Protein AF-A0A380DP41-F1 (afdb_monomer)

Nearest PDB structures (foldseek):
  6c7n-assembly1_D  TM=9.213E-01  e=5.648E-06  Sorghum bicolor
  1gq2-assembly2_H  TM=9.375E-01  e=3.530E-05  Columba livia
  1gz3-assembly1_C  TM=8.270E-01  e=1.507E-05  Homo sapiens
  7bsj-assembly1_A  TM=8.350E-01  e=3.530E-05  Homo sapiens
  2aw5-assembly2_C  TM=8.255E-01  e=3.768E-05  Homo sapiens

Solvent-accessible surface area (backbone atoms only — not comparable to full-atom values): 5361 Å² total; per-residue (Å²): 133,52,78,41,62,48,79,88,38,64,92,45,48,66,60,50,52,53,60,71,44,63,87,46,73,66,79,44,76,43,75,45,48,24,57,71,40,96,86,79,39,51,46,21,82,77,36,48,64,54,49,50,53,54,49,51,49,44,31,72,75,69,66,42,60,72,80,21,51,43,62,38,35,43,44,77,68,63,89,37,69,65,63,77,65,41,96,85,117

Organism: Staphylococcus aureus (NCBI:txid1280)

Structure (mmCIF, N/CA/C/O backbone):
data_AF-A0A380DP41-F1
#
_entry.id   AF-A0A380DP41-F1
#
loop_
_atom_site.group_PDB
_atom_site.id
_atom_site.type_symbol
_atom_site.label_atom_id
_atom_site.label_alt_id
_atom_site.label_comp_id
_atom_site.label_asym_id
_atom_site.label_entity_id
_atom_site.label_seq_id
_atom_site.pdbx_PDB_ins_code
_atom_site.Cartn_x
_atom_site.Cartn_y
_atom_site.Cartn_z
_atom_site.occupancy
_atom_site.B_iso_or_equiv
_atom_site.auth_seq_id
_atom_site.auth_comp_id
_atom_site.auth_asym_id
_atom_site.auth_atom_id
_atom_site.pdbx_PDB_model_num
ATOM 1 N N . MET A 1 1 ? -8.619 4.722 -2.446 1.00 56.09 1 MET A N 1
ATOM 2 C CA . MET A 1 1 ? -7.258 4.171 -2.604 1.00 56.09 1 MET A CA 1
ATOM 3 C C . MET A 1 1 ? -6.339 5.338 -2.897 1.00 56.09 1 MET A C 1
ATOM 5 O O . MET A 1 1 ? -6.792 6.228 -3.606 1.00 56.09 1 MET A O 1
ATOM 9 N N . GLN A 1 2 ? -5.147 5.393 -2.303 1.00 63.12 2 GLN A N 1
ATOM 10 C CA . GLN A 1 2 ? -4.221 6.506 -2.526 1.00 63.12 2 GLN A CA 1
ATOM 11 C C . GLN A 1 2 ? -3.044 6.038 -3.384 1.00 63.12 2 GLN A C 1
ATOM 13 O O . GLN A 1 2 ? -2.387 5.051 -3.046 1.00 63.12 2 GLN A O 1
ATOM 18 N N . TYR A 1 3 ? -2.795 6.771 -4.466 1.00 60.12 3 TYR A N 1
ATOM 19 C CA . TYR A 1 3 ? -1.592 6.654 -5.281 1.00 60.12 3 TYR A CA 1
ATOM 20 C C . TYR A 1 3 ? -0.548 7.627 -4.742 1.00 60.12 3 TYR A C 1
ATOM 22 O O . TYR A 1 3 ? -0.867 8.795 -4.500 1.00 60.12 3 TYR A O 1
ATOM 30 N N . PHE A 1 4 ? 0.666 7.132 -4.524 1.00 65.44 4 PHE A N 1
ATOM 31 C CA . PHE A 1 4 ? 1.810 7.933 -4.113 1.00 65.44 4 PHE A CA 1
ATOM 32 C C . PHE A 1 4 ? 2.774 8.013 -5.291 1.00 65.44 4 PHE A C 1
ATOM 34 O O . PHE A 1 4 ? 3.375 7.013 -5.685 1.00 65.44 4 PHE A O 1
ATOM 41 N N . TYR A 1 5 ? 2.908 9.215 -5.844 1.00 62.91 5 TYR A N 1
ATOM 42 C CA . TYR A 1 5 ? 3.860 9.518 -6.908 1.00 62.91 5 TYR A CA 1
ATOM 43 C C . TYR A 1 5 ? 5.216 9.807 -6.271 1.00 62.91 5 TYR A C 1
ATOM 45 O O . TYR A 1 5 ? 5.492 10.925 -5.829 1.00 62.91 5 TYR A O 1
ATOM 53 N N . LEU A 1 6 ? 6.045 8.773 -6.152 1.00 62.34 6 LEU A N 1
ATOM 54 C CA . LEU A 1 6 ? 7.277 8.843 -5.368 1.00 62.34 6 LEU A CA 1
ATOM 55 C C . LEU A 1 6 ? 8.430 9.521 -6.097 1.00 62.34 6 LEU A C 1
ATOM 57 O O . LEU A 1 6 ? 9.332 10.020 -5.427 1.00 62.34 6 LEU A O 1
ATOM 61 N N . PHE A 1 7 ? 8.420 9.538 -7.432 1.00 59.56 7 PHE A N 1
ATOM 62 C CA . PHE A 1 7 ? 9.566 10.013 -8.209 1.00 59.56 7 PHE A CA 1
ATOM 63 C C . PHE A 1 7 ? 9.943 11.472 -7.880 1.00 59.56 7 PHE A C 1
ATOM 65 O O . PHE A 1 7 ? 11.123 11.765 -7.724 1.00 59.56 7 PHE A O 1
ATOM 72 N N . ASP A 1 8 ? 8.953 12.341 -7.637 1.00 63.19 8 ASP A N 1
ATOM 73 C CA . ASP A 1 8 ? 9.174 13.782 -7.417 1.00 63.19 8 ASP A CA 1
ATOM 74 C C . ASP A 1 8 ? 8.783 14.300 -6.017 1.00 63.19 8 ASP A C 1
ATOM 76 O O . ASP A 1 8 ? 8.926 15.492 -5.738 1.00 63.19 8 ASP A O 1
AT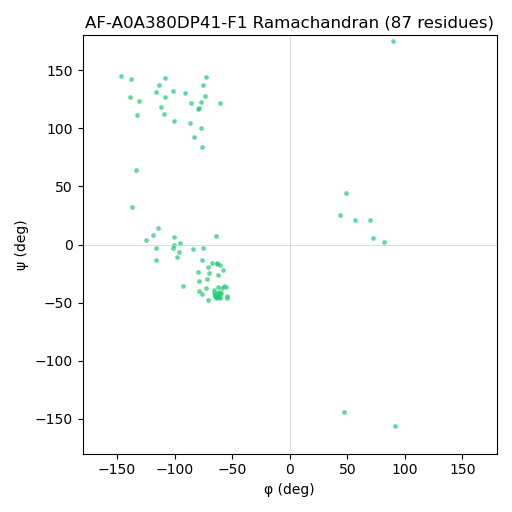OM 80 N N . ARG A 1 9 ? 8.233 13.459 -5.123 1.00 73.69 9 ARG A N 1
ATOM 81 C CA . ARG A 1 9 ? 7.579 13.935 -3.878 1.00 73.69 9 ARG A CA 1
ATOM 82 C C . ARG A 1 9 ? 7.905 13.135 -2.619 1.00 73.69 9 ARG A C 1
ATOM 84 O O . ARG A 1 9 ? 7.082 13.054 -1.709 1.00 73.69 9 ARG A O 1
ATOM 91 N N . GLN A 1 10 ? 9.111 12.580 -2.528 1.00 76.75 10 GLN A N 1
ATOM 92 C CA . GLN A 1 10 ? 9.510 11.753 -1.379 1.00 76.75 10 GLN A CA 1
ATOM 93 C C . GLN A 1 10 ? 9.354 12.470 -0.027 1.00 76.75 10 GLN A C 1
ATOM 95 O O . GLN A 1 10 ? 8.886 11.875 0.942 1.00 76.75 10 GLN A O 1
ATOM 100 N N . ASP A 1 11 ? 9.624 13.775 0.014 1.00 84.69 11 ASP A N 1
ATOM 101 C CA . ASP A 1 11 ? 9.490 14.592 1.227 1.00 84.69 11 ASP A CA 1
ATOM 102 C C . ASP A 1 11 ? 8.031 14.762 1.700 1.00 84.69 11 ASP A C 1
ATOM 104 O O . ASP A 1 11 ? 7.782 15.170 2.834 1.00 84.69 11 ASP A O 1
ATOM 108 N N . GLN A 1 12 ? 7.043 14.460 0.848 1.00 84.00 12 GLN A N 1
ATOM 109 C CA . GLN A 1 12 ? 5.614 14.648 1.134 1.00 84.00 12 GLN A CA 1
ATOM 110 C C . GLN A 1 12 ? 4.917 13.363 1.602 1.00 84.00 12 GLN A C 1
ATOM 112 O O . GLN A 1 12 ? 3.796 13.439 2.111 1.00 84.00 12 GLN A O 1
ATOM 117 N N . ILE A 1 13 ? 5.575 12.199 1.498 1.00 82.69 13 ILE A N 1
ATOM 118 C CA . ILE A 1 13 ? 4.981 10.883 1.798 1.00 82.69 13 ILE A CA 1
ATOM 119 C C . ILE A 1 13 ? 4.393 10.848 3.208 1.00 82.69 13 ILE A C 1
ATOM 121 O O . ILE A 1 13 ? 3.276 10.372 3.404 1.00 82.69 13 ILE A O 1
ATOM 125 N N . GLU A 1 14 ? 5.130 11.351 4.203 1.00 86.44 14 GLU A N 1
ATOM 126 C CA . GLU A 1 14 ? 4.666 11.327 5.590 1.00 86.44 14 GLU A CA 1
ATOM 127 C C . GLU A 1 14 ? 3.363 12.119 5.748 1.00 86.44 14 GLU A C 1
ATOM 129 O O . GLU A 1 14 ? 2.405 11.639 6.360 1.00 86.44 14 GLU A O 1
ATOM 134 N N . GLN A 1 15 ? 3.303 13.318 5.167 1.00 88.38 15 GLN A N 1
ATOM 135 C CA . GLN A 1 15 ? 2.123 14.170 5.250 1.00 88.38 15 GLN A CA 1
ATOM 136 C C . GLN A 1 15 ? 0.933 13.542 4.520 1.00 88.38 15 GLN A C 1
ATOM 138 O O . GLN A 1 15 ? -0.184 13.553 5.039 1.00 88.38 15 GLN A O 1
ATOM 143 N N . GLU A 1 16 ? 1.157 12.954 3.348 1.00 86.50 16 GLU A N 1
ATOM 144 C CA . GLU A 1 16 ? 0.117 12.266 2.586 1.00 86.50 16 GLU A CA 1
ATOM 145 C C . GLU A 1 16 ? -0.408 11.028 3.327 1.00 86.50 16 GLU A C 1
ATOM 147 O O . GLU A 1 16 ? -1.623 10.867 3.459 1.00 86.50 16 GLU A O 1
ATOM 152 N N . LEU A 1 17 ? 0.470 10.203 3.906 1.00 86.88 17 LEU A N 1
ATOM 153 C CA . LEU A 1 17 ? 0.066 9.060 4.730 1.00 86.88 17 LEU A CA 1
ATOM 154 C C . LEU A 1 17 ? -0.766 9.505 5.936 1.00 86.88 17 LEU A C 1
ATOM 156 O O . LEU A 1 17 ? -1.787 8.883 6.233 1.00 86.88 17 LEU A O 1
ATOM 160 N N . ARG A 1 18 ? -0.382 10.600 6.606 1.00 89.25 18 ARG A N 1
ATOM 161 C CA . ARG A 1 18 ? -1.156 11.177 7.720 1.00 89.25 18 ARG A CA 1
ATOM 162 C C . ARG A 1 18 ? -2.531 11.668 7.266 1.00 89.25 18 ARG A C 1
ATOM 164 O O . ARG A 1 18 ? -3.529 11.365 7.922 1.00 89.25 18 ARG A O 1
ATOM 171 N N . ASN A 1 19 ? -2.593 12.372 6.136 1.00 88.81 19 ASN A N 1
ATOM 172 C CA . ASN A 1 19 ? -3.843 12.875 5.562 1.00 88.81 19 ASN A CA 1
ATOM 173 C C . ASN A 1 19 ? -4.795 11.727 5.209 1.00 88.81 19 ASN A C 1
ATOM 175 O O . ASN A 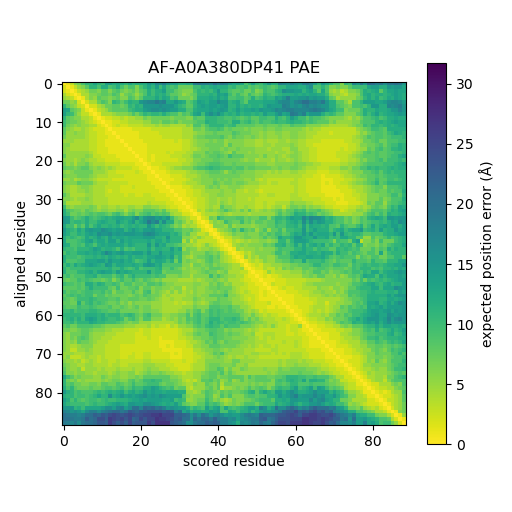1 19 ? -5.975 11.767 5.547 1.00 88.81 19 ASN A O 1
ATOM 179 N N . VAL A 1 20 ? -4.274 10.675 4.578 1.00 86.88 20 VAL A N 1
ATOM 180 C CA . VAL A 1 20 ? -5.064 9.515 4.150 1.00 86.88 20 VAL A CA 1
ATOM 181 C C . VAL A 1 20 ? -5.478 8.652 5.333 1.00 86.88 20 VAL A C 1
ATOM 183 O O . VAL A 1 20 ? -6.599 8.134 5.356 1.00 86.88 20 VAL A O 1
ATOM 186 N N . ALA A 1 21 ? -4.610 8.493 6.335 1.00 89.12 21 ALA A N 1
ATOM 187 C CA . ALA A 1 21 ? -4.977 7.831 7.578 1.00 89.12 21 ALA A CA 1
ATOM 188 C C . ALA A 1 21 ? -6.178 8.537 8.220 1.00 89.12 21 ALA A C 1
ATOM 190 O O . ALA A 1 21 ? -7.062 7.850 8.721 1.00 89.12 21 ALA A O 1
ATOM 191 N N . ASN A 1 22 ? -6.274 9.870 8.120 1.00 90.81 22 ASN A N 1
ATOM 192 C CA . ASN A 1 22 ? -7.415 10.665 8.588 1.00 90.81 22 ASN A CA 1
ATOM 193 C C . ASN A 1 22 ? -7.821 10.309 10.034 1.00 90.81 22 ASN A C 1
ATOM 195 O O . ASN A 1 22 ? -8.985 10.053 10.335 1.00 90.81 22 ASN A O 1
ATOM 199 N N . GLY A 1 23 ? -6.821 10.178 10.912 1.00 91.06 23 GLY A N 1
ATOM 200 C CA . GLY A 1 23 ? -7.013 9.807 12.318 1.00 91.06 23 GLY A CA 1
ATOM 201 C C . GLY A 1 23 ? -7.407 8.345 12.578 1.00 91.06 23 GLY A C 1
ATOM 202 O O . GLY A 1 23 ? -7.680 7.997 13.724 1.00 91.06 23 GLY A O 1
ATOM 203 N N . ARG A 1 24 ? -7.440 7.478 11.557 1.00 91.38 24 ARG A N 1
ATOM 204 C CA . ARG A 1 24 ? -7.699 6.038 11.720 1.00 91.38 24 ARG A CA 1
ATOM 205 C C . ARG A 1 24 ? -6.497 5.325 12.344 1.00 91.38 24 ARG A C 1
ATOM 207 O O . ARG A 1 24 ? -5.352 5.617 12.008 1.00 91.38 24 ARG A O 1
ATOM 214 N N . ASP A 1 25 ? -6.773 4.332 13.189 1.00 93.62 25 ASP A N 1
ATOM 215 C CA . ASP A 1 25 ? -5.769 3.388 13.704 1.00 93.62 25 ASP A CA 1
ATOM 216 C C . ASP A 1 25 ? -5.418 2.358 12.618 1.00 93.62 25 ASP A C 1
ATOM 218 O O . ASP A 1 25 ? -6.014 1.281 12.549 1.00 93.62 25 ASP A O 1
ATOM 222 N N . ILE A 1 26 ? -4.501 2.719 11.717 1.00 91.12 26 ILE A N 1
ATOM 223 C CA . ILE A 1 26 ? -4.019 1.828 10.656 1.00 91.12 26 ILE A CA 1
ATOM 224 C C . ILE A 1 26 ? -3.025 0.821 11.246 1.00 91.12 26 ILE A C 1
ATOM 226 O O . ILE A 1 26 ? -2.000 1.201 11.806 1.00 91.12 26 ILE A O 1
ATOM 230 N N . ARG A 1 27 ? -3.309 -0.473 11.079 1.00 89.88 27 ARG A N 1
ATOM 231 C CA . ARG A 1 27 ? -2.502 -1.597 11.592 1.00 89.88 27 ARG A CA 1
ATOM 232 C C . ARG A 1 27 ? -1.897 -2.480 10.508 1.00 89.88 27 ARG A C 1
ATOM 234 O O . ARG A 1 27 ? -1.022 -3.288 10.804 1.00 89.88 27 ARG A O 1
ATOM 241 N N . LEU A 1 28 ? -2.360 -2.341 9.269 1.00 87.62 28 LEU A N 1
ATOM 242 C CA . LEU A 1 28 ? -1.836 -3.070 8.122 1.00 87.62 28 LEU A CA 1
ATOM 243 C C . LEU A 1 28 ? -1.749 -2.138 6.919 1.00 87.62 28 LEU A C 1
ATOM 245 O O . LEU A 1 28 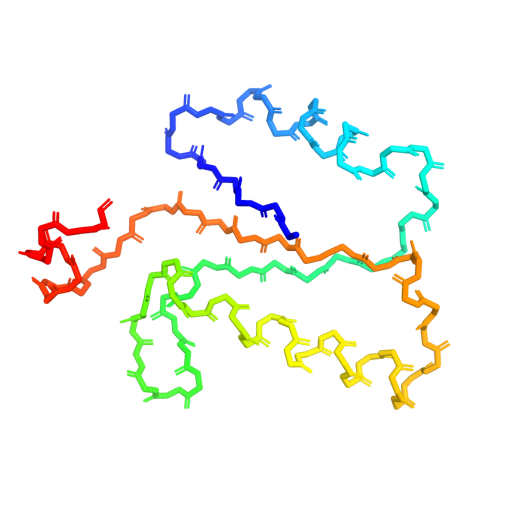? -2.743 -1.531 6.521 1.00 87.62 28 LEU A O 1
ATOM 249 N N . ILE A 1 29 ? -0.572 -2.079 6.307 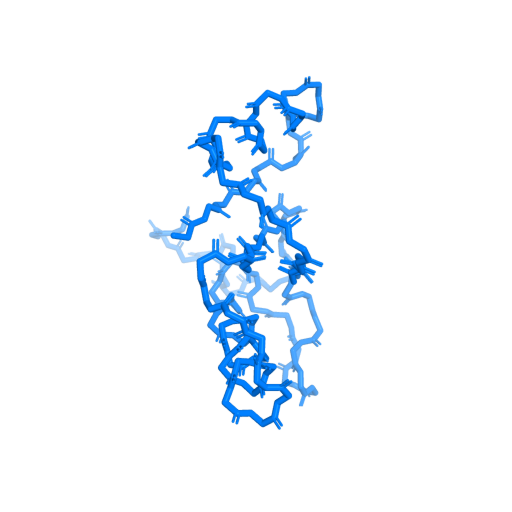1.00 87.31 29 ILE A N 1
ATOM 250 C CA . ILE A 1 29 ? -0.367 -1.402 5.030 1.00 87.31 29 ILE A CA 1
ATOM 251 C C . ILE A 1 29 ? 0.046 -2.457 4.011 1.00 87.31 29 ILE A C 1
ATOM 253 O O . ILE A 1 29 ? 0.930 -3.269 4.282 1.00 87.31 29 ILE A O 1
ATOM 257 N N . VAL A 1 30 ? -0.599 -2.449 2.847 1.00 83.88 30 VAL A N 1
ATOM 258 C CA . VAL A 1 30 ? -0.188 -3.264 1.698 1.00 83.88 30 VAL A CA 1
ATOM 259 C C . VAL A 1 30 ? 0.318 -2.318 0.626 1.00 83.88 30 VAL A C 1
ATOM 261 O O . VAL A 1 30 ? -0.434 -1.469 0.153 1.00 83.88 30 VAL A O 1
ATOM 264 N N . VAL A 1 31 ? 1.593 -2.471 0.276 1.00 85.25 31 VAL A N 1
ATOM 265 C CA . VAL A 1 31 ? 2.312 -1.605 -0.660 1.00 85.25 31 VAL A CA 1
ATOM 266 C C . VAL A 1 31 ? 2.669 -2.398 -1.919 1.00 85.25 31 VAL A C 1
ATOM 268 O O . VAL A 1 31 ? 3.089 -3.552 -1.807 1.00 85.25 31 VAL A O 1
ATOM 271 N N . THR A 1 32 ? 2.507 -1.804 -3.103 1.00 82.31 32 THR A N 1
ATOM 272 C CA . THR A 1 32 ? 2.991 -2.373 -4.372 1.00 82.31 32 THR A CA 1
ATOM 273 C C . THR A 1 32 ? 3.417 -1.278 -5.347 1.00 82.31 32 THR A C 1
ATOM 275 O O . THR A 1 32 ? 2.801 -0.218 -5.376 1.00 82.31 32 THR A O 1
ATOM 278 N N . ASP A 1 33 ? 4.449 -1.554 -6.136 1.00 78.88 33 ASP A N 1
ATOM 279 C CA . ASP A 1 33 ? 4.886 -0.8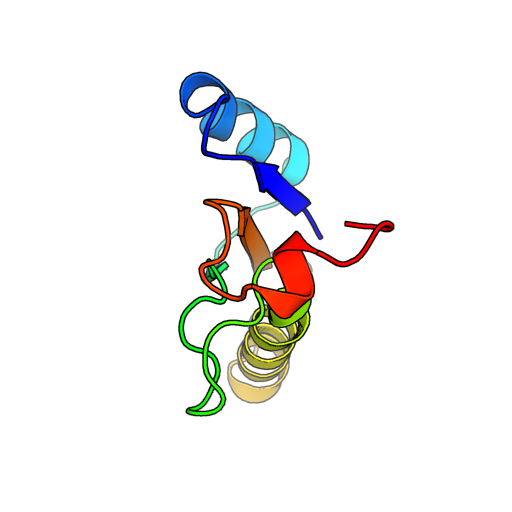02 -7.323 1.00 78.88 33 ASP A CA 1
ATOM 280 C C . ASP A 1 33 ? 4.442 -1.462 -8.641 1.00 78.88 33 ASP A C 1
ATOM 282 O O . ASP A 1 33 ? 4.663 -0.920 -9.716 1.00 78.88 33 ASP A O 1
ATOM 286 N N . ALA A 1 34 ? 3.796 -2.632 -8.550 1.00 76.94 34 ALA A N 1
ATOM 287 C CA . ALA A 1 34 ? 3.215 -3.377 -9.661 1.00 76.94 34 ALA A CA 1
ATOM 288 C C . ALA A 1 34 ? 4.177 -3.756 -10.815 1.00 76.94 34 ALA A C 1
ATOM 290 O O . ALA A 1 34 ? 3.727 -4.145 -11.895 1.00 76.94 34 ALA A O 1
ATOM 291 N N . GLU A 1 35 ? 5.487 -3.784 -10.551 1.00 73.25 35 GLU A N 1
ATOM 292 C CA . GLU A 1 35 ? 6.513 -4.201 -11.522 1.00 73.25 35 GLU A CA 1
ATOM 293 C C . GLU A 1 35 ? 6.490 -5.723 -11.794 1.00 73.25 35 GLU A C 1
ATOM 295 O O . GLU A 1 35 ? 6.833 -6.201 -12.874 1.00 73.25 35 GLU A O 1
ATOM 300 N N . GLY A 1 36 ? 6.074 -6.518 -10.804 1.00 68.62 36 GLY A N 1
ATOM 301 C CA . GLY A 1 36 ? 6.180 -7.980 -10.827 1.00 68.62 36 GLY A CA 1
ATOM 302 C C . GLY A 1 36 ? 4.8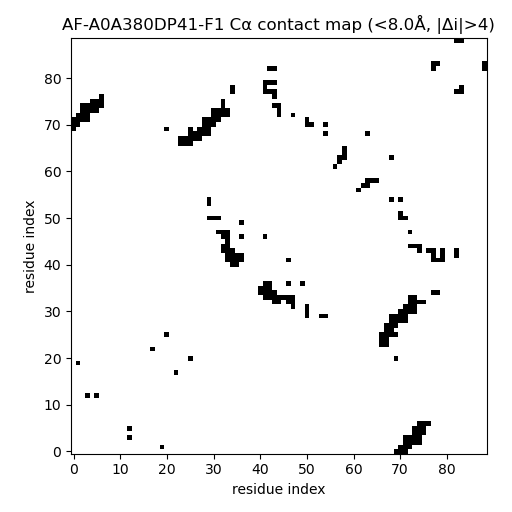96 -8.673 -10.407 1.00 68.62 36 GLY A C 1
ATOM 303 O O . GLY A 1 36 ? 4.844 -9.366 -9.386 1.00 68.62 36 GLY A O 1
ATOM 304 N N . ILE A 1 37 ? 3.832 -8.495 -11.179 1.00 72.94 37 ILE A N 1
ATOM 305 C CA . ILE A 1 37 ? 2.526 -9.036 -10.824 1.00 72.94 37 ILE A CA 1
ATOM 306 C C . ILE A 1 37 ? 2.435 -10.513 -11.166 1.00 72.94 37 ILE A C 1
ATOM 308 O O . ILE A 1 37 ? 2.458 -10.854 -12.337 1.00 72.94 37 ILE A O 1
ATOM 312 N N . LEU A 1 38 ? 2.269 -11.383 -10.159 1.00 64.56 38 LEU A N 1
ATOM 313 C CA . LEU A 1 38 ? 1.809 -12.786 -10.269 1.00 64.56 38 LEU A CA 1
ATOM 314 C C . LEU A 1 38 ? 2.420 -13.622 -11.425 1.00 64.56 38 LEU A C 1
ATOM 316 O O . LEU A 1 38 ? 1.810 -14.586 -11.879 1.00 64.56 38 LEU A O 1
ATOM 320 N N . GLY A 1 39 ? 3.619 -13.271 -11.901 1.00 65.19 39 GLY A N 1
ATOM 321 C CA . GLY A 1 39 ? 4.270 -13.892 -13.061 1.00 65.19 39 GLY A CA 1
ATOM 322 C C . GLY A 1 39 ? 3.824 -13.392 -14.447 1.00 65.19 39 GLY A C 1
ATOM 323 O O . GLY A 1 39 ? 4.333 -13.901 -15.440 1.00 65.19 39 GLY A O 1
ATOM 324 N N . ILE A 1 40 ? 2.925 -12.407 -14.540 1.00 72.19 40 ILE A N 1
ATOM 325 C CA . ILE A 1 40 ? 2.476 -11.758 -15.790 1.00 72.19 40 ILE A CA 1
ATOM 326 C C . ILE A 1 40 ? 3.229 -10.456 -16.120 1.00 72.19 40 ILE A C 1
ATOM 328 O O . ILE A 1 40 ? 2.948 -9.837 -17.144 1.00 72.19 40 ILE A O 1
ATOM 332 N N . GLY A 1 41 ? 4.205 -10.071 -15.292 1.00 71.69 41 GLY A N 1
ATOM 333 C CA . GLY A 1 41 ? 5.119 -8.953 -15.546 1.00 71.69 41 GLY A CA 1
ATOM 334 C C . GLY A 1 41 ? 4.645 -7.610 -14.985 1.00 71.69 41 GLY A C 1
ATOM 335 O O . GLY A 1 41 ? 3.868 -7.572 -14.030 1.00 71.69 41 GLY A O 1
ATOM 336 N N . ASP A 1 42 ? 5.153 -6.534 -15.582 1.00 73.44 42 ASP A N 1
ATOM 337 C CA . ASP A 1 42 ? 4.959 -5.144 -15.160 1.00 73.44 42 ASP A CA 1
ATOM 338 C C . ASP A 1 42 ? 3.665 -4.566 -15.743 1.00 73.44 42 ASP A C 1
ATOM 340 O O . ASP A 1 42 ? 3.476 -4.531 -16.966 1.00 73.44 42 ASP A O 1
ATOM 344 N N . TRP A 1 43 ? 2.779 -4.120 -14.855 1.00 70.75 43 TRP A N 1
ATOM 345 C CA . TRP A 1 43 ? 1.522 -3.456 -15.212 1.00 70.75 43 TRP A CA 1
ATOM 346 C C . TRP A 1 43 ? 1.430 -2.022 -14.677 1.00 70.75 43 TRP A C 1
ATOM 348 O O . TRP A 1 43 ? 0.367 -1.411 -14.773 1.00 70.75 43 TRP A O 1
ATOM 358 N N . GLY A 1 44 ? 2.516 -1.472 -14.120 1.00 68.94 44 GLY A N 1
ATOM 359 C CA . GLY A 1 44 ? 2.538 -0.130 -13.539 1.00 68.94 44 GLY A CA 1
ATOM 360 C C . GLY A 1 44 ? 1.352 0.138 -12.605 1.00 68.94 44 GLY A C 1
ATOM 361 O O . GLY A 1 44 ? 0.844 -0.754 -11.928 1.00 68.94 44 GLY A O 1
ATOM 362 N N . VAL A 1 45 ? 0.836 1.365 -12.599 1.00 64.38 45 VAL A N 1
ATOM 363 C CA . VAL A 1 45 ? -0.287 1.759 -11.725 1.00 64.38 45 VAL A CA 1
ATOM 364 C C . VAL A 1 45 ? -1.587 0.965 -11.940 1.00 64.38 45 VAL A C 1
ATOM 366 O O . VAL A 1 45 ? -2.421 0.930 -11.037 1.00 64.38 45 VAL A O 1
ATOM 369 N N . ASP A 1 46 ? -1.753 0.268 -13.068 1.00 68.31 46 ASP A N 1
ATOM 370 C CA . ASP A 1 46 ? -2.922 -0.589 -13.326 1.00 68.31 46 ASP A CA 1
ATOM 371 C C . ASP A 1 46 ? -2.858 -1.920 -12.555 1.00 68.31 46 ASP A C 1
ATOM 373 O O . ASP A 1 46 ? -3.854 -2.625 -12.393 1.00 68.31 46 ASP A O 1
ATOM 377 N N . GLY A 1 47 ? -1.695 -2.267 -12.003 1.00 65.00 47 GLY A N 1
ATOM 378 C CA . GLY A 1 47 ? -1.491 -3.469 -11.198 1.00 65.00 47 GLY A CA 1
ATOM 379 C C . GLY A 1 47 ? -2.044 -3.440 -9.776 1.00 65.00 47 GLY A C 1
ATOM 380 O O . GLY A 1 47 ? -1.955 -4.407 -9.010 1.00 65.00 47 GLY A O 1
ATOM 38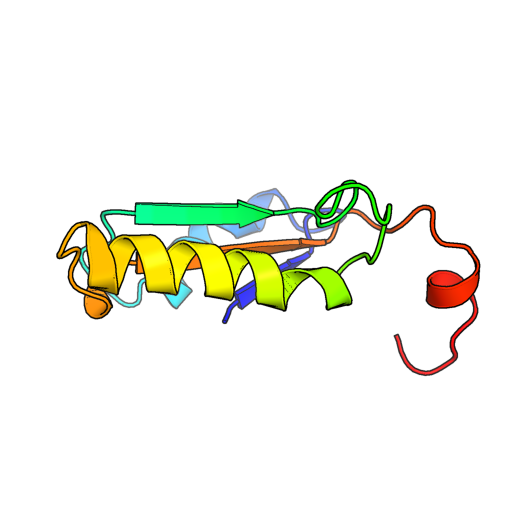1 N N . VAL A 1 48 ? -2.594 -2.299 -9.402 1.00 68.69 4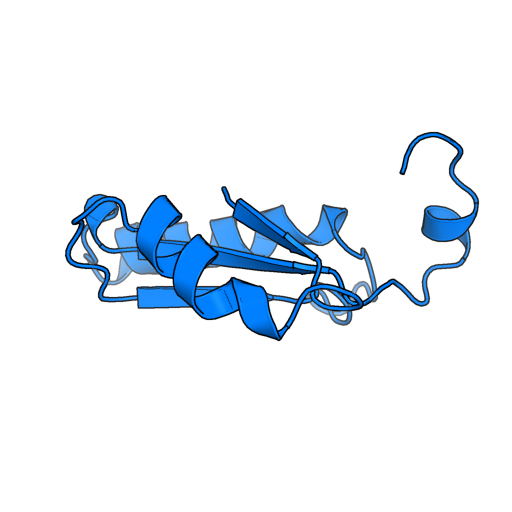8 VAL A N 1
ATOM 382 C CA . VAL A 1 48 ? -2.935 -1.921 -8.036 1.00 68.69 48 VAL A CA 1
ATOM 383 C C . VAL A 1 48 ? -4.120 -2.716 -7.479 1.00 68.69 48 VAL A C 1
ATOM 385 O O . VAL A 1 48 ? -4.177 -2.979 -6.272 1.00 68.69 48 VAL A O 1
ATOM 388 N N . ASP A 1 49 ? -4.985 -3.244 -8.347 1.00 71.00 49 ASP A N 1
ATOM 389 C CA . ASP A 1 49 ? -6.095 -4.135 -7.980 1.00 71.00 49 ASP A CA 1
ATOM 390 C C . ASP A 1 49 ? -5.639 -5.412 -7.250 1.00 71.00 49 ASP A C 1
ATOM 392 O O . ASP A 1 49 ? -6.382 -6.010 -6.466 1.00 71.00 49 ASP A O 1
ATOM 396 N N . ILE A 1 50 ? -4.378 -5.813 -7.405 1.00 71.19 50 ILE A N 1
ATOM 397 C CA . ILE A 1 50 ? -3.834 -6.991 -6.718 1.00 71.19 50 ILE A CA 1
ATOM 398 C C . ILE A 1 50 ? -3.473 -6.695 -5.267 1.00 71.19 50 ILE A C 1
ATOM 400 O O . ILE A 1 50 ? -3.632 -7.568 -4.404 1.00 71.19 50 ILE A O 1
ATOM 404 N N . ALA A 1 51 ? -3.064 -5.464 -4.952 1.00 69.62 51 ALA A N 1
ATOM 405 C CA . ALA A 1 51 ? -2.936 -5.033 -3.564 1.00 69.62 51 ALA A CA 1
ATOM 406 C C . ALA A 1 51 ? -4.302 -5.061 -2.857 1.00 69.62 51 ALA A C 1
ATOM 408 O O . ALA A 1 51 ? -4.385 -5.482 -1.700 1.00 69.62 51 ALA A O 1
ATOM 409 N N . ILE A 1 52 ? -5.383 -4.714 -3.567 1.00 74.19 52 ILE A N 1
ATOM 410 C CA . ILE A 1 52 ? -6.758 -4.842 -3.062 1.00 74.19 52 ILE A CA 1
ATOM 411 C C . ILE A 1 52 ? -7.107 -6.313 -2.818 1.00 74.19 52 ILE A C 1
ATOM 413 O O . ILE A 1 52 ? -7.600 -6.655 -1.742 1.00 74.19 52 ILE A O 1
ATOM 417 N N . GLY A 1 53 ? -6.798 -7.202 -3.766 1.00 75.69 53 GLY A N 1
ATOM 418 C CA . GLY A 1 53 ? -7.020 -8.643 -3.611 1.00 75.69 53 GLY A CA 1
ATOM 419 C C . GLY A 1 53 ? -6.362 -9.217 -2.349 1.00 75.69 53 GLY A C 1
ATOM 420 O O . GLY A 1 53 ? -7.006 -9.937 -1.585 1.00 75.69 53 GLY A O 1
ATOM 421 N N . LYS A 1 54 ? -5.110 -8.835 -2.060 1.00 76.25 54 LYS A N 1
ATOM 422 C CA . LYS A 1 54 ? -4.414 -9.234 -0.821 1.00 76.25 54 LYS A CA 1
ATOM 423 C C . LYS A 1 54 ? -5.107 -8.695 0.431 1.00 76.25 54 LYS A C 1
ATOM 425 O O . LYS A 1 54 ? -5.262 -9.430 1.403 1.00 76.25 54 LYS A O 1
ATOM 430 N N . LEU A 1 55 ? -5.562 -7.443 0.408 1.00 76.00 55 LEU A N 1
ATOM 431 C CA . LEU A 1 55 ? -6.307 -6.853 1.522 1.00 76.00 55 LEU A CA 1
ATOM 432 C C . LEU A 1 55 ? -7.616 -7.586 1.805 1.00 76.00 55 LEU A C 1
ATOM 434 O O . LEU A 1 55 ? -7.924 -7.833 2.967 1.00 76.00 55 LEU A O 1
ATOM 438 N N . ILE A 1 56 ? -8.346 -7.992 0.766 1.00 78.25 56 ILE A N 1
ATOM 439 C CA . ILE A 1 56 ? -9.567 -8.789 0.923 1.00 78.25 56 ILE A CA 1
ATOM 440 C C . ILE A 1 56 ? -9.248 -10.117 1.611 1.00 78.25 56 ILE A C 1
ATOM 442 O O . ILE A 1 56 ? -9.966 -10.503 2.530 1.00 78.25 56 ILE A O 1
ATOM 446 N N . VAL A 1 57 ? -8.150 -10.785 1.244 1.00 80.31 57 VAL A N 1
ATOM 447 C CA . VAL A 1 57 ? -7.711 -12.014 1.925 1.00 80.31 57 VAL A CA 1
ATOM 448 C C . VAL A 1 57 ? -7.366 -11.740 3.392 1.00 80.31 57 VAL A C 1
ATOM 450 O O . VAL A 1 57 ? -7.817 -12.474 4.265 1.00 80.31 57 VAL A O 1
ATOM 453 N N . TYR A 1 58 ? -6.628 -10.673 3.702 1.00 80.56 58 TYR A N 1
ATOM 454 C CA . TYR A 1 58 ? -6.276 -10.340 5.088 1.00 80.56 58 TYR A CA 1
ATOM 455 C C . TYR A 1 58 ? -7.491 -9.968 5.945 1.00 80.56 58 TYR A C 1
ATOM 457 O O . TYR A 1 58 ? -7.593 -10.382 7.100 1.00 80.56 58 TYR A O 1
ATOM 465 N N . THR A 1 59 ? -8.446 -9.235 5.385 1.00 80.19 59 THR A N 1
ATOM 466 C CA . THR A 1 59 ? -9.678 -8.887 6.091 1.00 80.19 59 THR A CA 1
ATOM 467 C C . THR A 1 59 ? -10.593 -10.098 6.261 1.00 80.19 59 THR A C 1
ATOM 469 O O . THR A 1 59 ? -11.055 -10.357 7.370 1.00 80.19 59 THR A O 1
ATOM 472 N N . ALA A 1 60 ? -10.831 -10.869 5.198 1.00 80.00 60 ALA A N 1
ATOM 473 C CA . ALA A 1 60 ? -11.792 -11.969 5.218 1.00 80.00 60 ALA A CA 1
ATOM 474 C C . ALA A 1 60 ? -11.252 -13.238 5.893 1.00 80.00 60 ALA A C 1
ATOM 476 O O . ALA A 1 60 ? -11.990 -13.895 6.621 1.00 80.00 60 ALA A O 1
ATOM 477 N N . ALA A 1 61 ? -9.982 -13.591 5.672 1.00 81.88 61 ALA A N 1
ATOM 478 C CA . ALA A 1 61 ? -9.397 -14.830 6.190 1.00 81.88 61 ALA A CA 1
ATOM 479 C C . ALA A 1 61 ? -8.698 -14.647 7.545 1.00 81.88 61 ALA A C 1
ATOM 481 O O . ALA A 1 61 ? -8.754 -15.548 8.377 1.00 81.88 61 ALA A O 1
ATOM 482 N N . ALA A 1 62 ? -8.054 -13.498 7.784 1.00 81.62 62 ALA A N 1
ATOM 483 C CA . ALA A 1 62 ? -7.341 -13.230 9.039 1.00 81.62 62 ALA A CA 1
ATOM 484 C C . ALA A 1 62 ? -8.133 -12.349 10.025 1.00 81.62 62 ALA A C 1
ATOM 486 O O . ALA A 1 62 ? -7.646 -12.069 11.119 1.00 81.62 62 ALA A O 1
ATOM 487 N N . GLY A 1 63 ? -9.351 -11.923 9.665 1.00 84.94 63 GLY A N 1
ATOM 488 C CA . GLY A 1 63 ? -10.241 -11.160 10.546 1.00 84.94 63 GLY A CA 1
ATOM 489 C C . GLY A 1 63 ? -9.767 -9.733 10.838 1.00 84.94 63 GLY A C 1
ATOM 490 O O . GLY A 1 63 ? -10.173 -9.144 11.841 1.00 84.94 63 GLY A O 1
ATOM 491 N N . ILE A 1 64 ? -8.895 -9.170 9.996 1.00 85.56 64 ILE A N 1
ATOM 492 C CA . ILE A 1 64 ? -8.387 -7.806 10.178 1.00 85.56 64 ILE A CA 1
ATOM 493 C C . ILE A 1 64 ? -9.483 -6.802 9.827 1.00 85.56 64 ILE A C 1
ATOM 495 O O . ILE A 1 64 ? -10.044 -6.838 8.730 1.00 85.56 64 ILE A O 1
ATOM 499 N N . ASN A 1 65 ? -9.758 -5.869 10.741 1.00 87.50 65 ASN A N 1
ATOM 500 C CA . ASN A 1 65 ? -10.773 -4.846 10.532 1.00 87.50 65 ASN A CA 1
ATOM 501 C C . ASN A 1 65 ? -10.422 -3.982 9.301 1.00 87.50 65 ASN A C 1
ATOM 503 O O . ASN A 1 65 ? -9.362 -3.350 9.294 1.00 87.50 65 ASN A O 1
ATOM 507 N N . PRO A 1 66 ? -11.296 -3.897 8.280 1.00 84.81 66 PRO A N 1
ATOM 508 C CA . PRO A 1 66 ? -11.019 -3.119 7.076 1.00 84.81 66 PRO A CA 1
ATOM 509 C C . PRO A 1 66 ? -10.868 -1.609 7.327 1.00 84.81 66 PRO A C 1
ATOM 511 O O . PRO A 1 66 ? -10.295 -0.909 6.498 1.00 84.81 66 PRO A O 1
ATOM 514 N N . SER A 1 67 ? -11.310 -1.072 8.471 1.00 88.31 67 SER A N 1
ATOM 515 C CA . SER A 1 67 ? -11.018 0.325 8.829 1.00 88.31 67 SER A CA 1
ATOM 516 C C . SER A 1 67 ? -9.548 0.563 9.201 1.00 88.31 67 SER A C 1
ATOM 518 O O . SER A 1 67 ? -9.089 1.705 9.147 1.00 88.31 67 SER A O 1
ATOM 520 N N . GLN A 1 68 ? -8.819 -0.505 9.541 1.00 90.75 68 GLN A N 1
ATOM 521 C CA . GLN A 1 68 ? -7.424 -0.489 9.983 1.00 90.75 68 GLN A CA 1
ATOM 522 C C . GLN A 1 68 ? -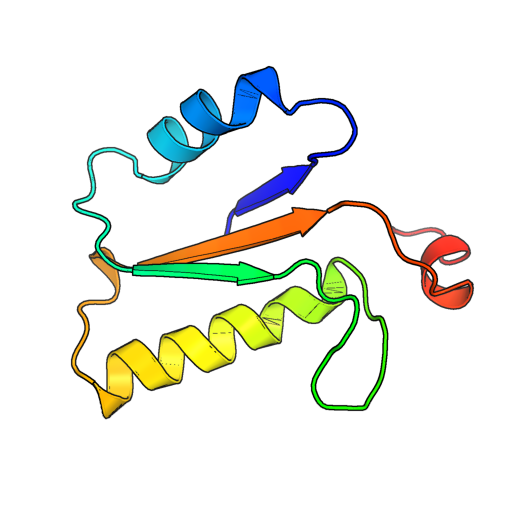6.440 -0.875 8.873 1.00 90.75 68 GLN A C 1
ATOM 524 O O . GLN A 1 68 ? -5.248 -1.032 9.145 1.00 90.75 68 GLN A O 1
ATOM 529 N N . VAL A 1 69 ? -6.910 -1.047 7.634 1.00 88.31 69 VAL A N 1
ATOM 530 C CA . VAL A 1 69 ? -6.049 -1.388 6.499 1.00 88.31 69 VAL A CA 1
ATOM 531 C C . VAL A 1 69 ? -5.895 -0.212 5.539 1.00 88.31 69 VAL A C 1
ATOM 533 O O . VAL A 1 69 ? -6.839 0.549 5.305 1.00 88.31 69 VAL A O 1
ATOM 536 N N . LEU A 1 70 ? -4.701 -0.067 4.967 1.00 87.06 70 LEU A N 1
ATOM 537 C CA . LEU A 1 70 ? -4.396 0.973 3.993 1.00 87.06 70 LEU A CA 1
ATOM 538 C C . LEU A 1 70 ? -3.666 0.387 2.773 1.00 87.06 70 LEU A C 1
ATOM 540 O O . LEU A 1 70 ? -2.513 -0.029 2.897 1.00 87.06 70 LEU A O 1
ATOM 544 N N . PRO A 1 71 ? -4.301 0.352 1.589 1.00 83.38 71 PRO A N 1
ATOM 545 C CA . PRO A 1 71 ? -3.589 0.083 0.348 1.00 83.38 71 PRO A CA 1
ATOM 546 C C . PRO A 1 71 ? -2.791 1.304 -0.101 1.00 83.38 71 PRO A C 1
ATOM 548 O O . PRO A 1 71 ? -3.313 2.424 -0.104 1.00 83.38 71 PRO A O 1
ATOM 551 N N . VAL A 1 72 ? -1.567 1.057 -0.549 1.00 84.25 72 VAL A N 1
ATOM 552 C CA . VAL A 1 72 ? -0.634 2.059 -1.059 1.00 84.25 72 VAL A CA 1
ATOM 553 C C . VAL A 1 72 ? -0.074 1.568 -2.392 1.00 84.25 72 VAL A C 1
ATOM 555 O O . VAL A 1 72 ? 0.496 0.480 -2.466 1.00 84.25 72 VAL A O 1
ATOM 558 N N . SER A 1 73 ? -0.234 2.378 -3.437 1.00 81.19 73 SER A N 1
ATOM 559 C CA . SER A 1 73 ? 0.461 2.175 -4.710 1.00 81.19 73 SER A CA 1
ATOM 560 C C . SER A 1 73 ? 1.640 3.123 -4.807 1.00 81.19 73 SER A C 1
ATOM 562 O O . SER A 1 73 ? 1.472 4.322 -4.577 1.00 81.19 73 SER A O 1
ATOM 564 N N . LEU A 1 74 ? 2.796 2.588 -5.180 1.00 80.06 74 LEU A N 1
ATOM 565 C CA . LEU A 1 74 ? 4.011 3.336 -5.450 1.00 80.06 74 LEU A CA 1
ATOM 566 C C . LEU A 1 74 ? 4.165 3.493 -6.955 1.00 80.06 74 LEU A C 1
ATOM 568 O O . LEU A 1 74 ? 4.492 2.535 -7.643 1.00 80.06 74 LEU A O 1
ATOM 572 N N . ASP A 1 75 ? 3.923 4.696 -7.458 1.00 77.44 75 ASP A N 1
ATOM 573 C CA . ASP A 1 75 ? 4.240 5.003 -8.846 1.00 77.44 75 ASP A CA 1
ATOM 574 C C . ASP A 1 75 ? 5.698 5.467 -8.937 1.00 77.44 75 ASP A C 1
ATOM 576 O O . ASP A 1 75 ? 6.055 6.572 -8.506 1.00 77.44 75 ASP A O 1
ATOM 580 N N . VAL A 1 76 ? 6.546 4.566 -9.433 1.00 77.12 76 VAL A N 1
ATOM 581 C CA . VAL A 1 76 ? 7.977 4.784 -9.694 1.00 77.12 76 VAL A CA 1
ATOM 582 C C . VAL A 1 76 ? 8.296 4.704 -11.193 1.00 77.12 76 VAL A C 1
ATOM 584 O O . VAL A 1 76 ? 9.463 4.626 -11.574 1.00 77.12 76 VAL A O 1
ATOM 587 N N . GLY A 1 77 ? 7.265 4.756 -12.042 1.00 73.88 77 GLY A N 1
ATOM 588 C CA . GLY A 1 77 ? 7.356 4.454 -13.465 1.00 73.88 77 GLY A CA 1
ATOM 589 C C . GLY A 1 77 ? 7.114 2.975 -13.773 1.00 73.88 77 GLY A C 1
ATOM 590 O O . GLY A 1 77 ? 6.939 2.145 -12.886 1.00 73.88 77 GLY A O 1
ATOM 591 N N . THR A 1 78 ? 7.084 2.655 -15.064 1.00 74.75 78 THR A N 1
ATOM 592 C CA . THR A 1 78 ? 6.891 1.294 -15.578 1.00 74.75 78 THR A CA 1
ATOM 593 C C . THR A 1 78 ? 7.854 1.056 -16.735 1.00 74.75 78 THR A C 1
ATOM 595 O O . THR A 1 78 ? 8.106 1.950 -17.545 1.00 74.75 78 THR A O 1
ATOM 598 N N . ASN A 1 79 ? 8.390 -0.156 -16.828 1.00 77.56 79 ASN A N 1
ATOM 599 C CA . ASN A 1 79 ? 9.212 -0.616 -17.944 1.00 77.56 79 ASN A CA 1
ATOM 600 C C . ASN A 1 79 ? 8.350 -1.133 -19.112 1.00 77.56 79 ASN A C 1
ATOM 602 O O . ASN A 1 79 ? 8.871 -1.506 -20.167 1.00 77.56 79 ASN A O 1
ATOM 606 N N . ASN A 1 80 ? 7.025 -1.173 -18.946 1.00 75.44 80 ASN A N 1
ATOM 607 C CA . ASN A 1 80 ? 6.102 -1.636 -19.969 1.00 75.44 80 ASN A CA 1
ATOM 608 C C . ASN A 1 80 ? 5.896 -0.563 -21.055 1.00 75.44 80 ASN A C 1
ATOM 610 O O . ASN A 1 80 ? 5.099 0.366 -20.916 1.00 75.44 80 ASN A O 1
ATOM 614 N N . GLU A 1 81 ? 6.583 -0.721 -22.192 1.00 76.75 81 GLU A N 1
ATOM 615 C CA . GLU A 1 81 ? 6.518 0.236 -23.307 1.00 76.75 81 GLU A CA 1
ATOM 616 C C . GLU A 1 81 ? 5.127 0.378 -23.953 1.00 76.75 81 GLU A C 1
ATOM 618 O O . GLU A 1 81 ? 4.913 1.308 -24.736 1.00 76.75 81 GLU A O 1
ATOM 623 N N . GLN A 1 82 ? 4.195 -0.551 -23.705 1.00 74.81 82 GLN A N 1
ATOM 624 C CA . GLN A 1 82 ? 2.809 -0.404 -24.158 1.00 74.81 82 GLN A CA 1
ATOM 625 C C . GLN A 1 82 ? 2.055 0.582 -23.269 1.00 74.81 82 GLN A C 1
ATOM 627 O O . GLN A 1 82 ? 1.370 1.455 -23.798 1.00 74.81 82 GLN A O 1
ATOM 632 N N . LEU A 1 83 ? 2.245 0.494 -21.949 1.00 64.00 83 LEU A N 1
ATOM 633 C CA . LEU A 1 83 ? 1.669 1.437 -20.989 1.00 64.00 83 LEU A CA 1
ATOM 634 C C . LEU A 1 83 ? 2.255 2.839 -21.187 1.00 64.00 83 LEU A C 1
ATOM 636 O O . LEU A 1 83 ? 1.503 3.799 -21.300 1.00 64.00 83 LEU A O 1
ATOM 640 N N . LEU A 1 84 ? 3.572 2.955 -21.390 1.00 69.06 84 LEU A N 1
ATOM 641 C CA . LEU A 1 84 ? 4.229 4.245 -21.659 1.00 69.06 84 LEU A CA 1
ATOM 642 C C . LEU A 1 84 ? 3.759 4.940 -22.950 1.00 69.06 84 LEU A C 1
ATOM 644 O O . LEU A 1 84 ? 3.892 6.155 -23.083 1.00 69.06 84 LEU A O 1
ATOM 648 N N . ARG A 1 85 ? 3.268 4.184 -23.941 1.00 65.19 85 ARG A N 1
ATOM 649 C CA . ARG A 1 85 ? 2.805 4.727 -25.233 1.00 65.19 85 ARG A CA 1
ATOM 650 C C . ARG A 1 85 ? 1.300 4.957 -25.292 1.00 65.19 85 ARG A C 1
ATOM 652 O O . ARG A 1 85 ? 0.814 5.514 -26.279 1.00 65.19 85 ARG A O 1
ATOM 659 N N . MET A 1 86 ? 0.559 4.537 -24.272 1.00 58.06 86 MET A N 1
ATOM 660 C CA . MET A 1 86 ? -0.883 4.704 -24.233 1.00 58.06 86 MET A CA 1
ATOM 661 C C . MET A 1 86 ? -1.215 6.146 -23.838 1.00 58.06 86 MET A C 1
ATOM 663 O O . MET A 1 86 ? -0.902 6.586 -22.745 1.00 58.06 86 MET A O 1
ATOM 667 N N . THR A 1 87 ? -1.871 6.891 -24.728 1.00 44.34 87 THR A N 1
ATOM 668 C CA . THR A 1 87 ? -2.137 8.345 -24.615 1.00 44.34 87 THR A CA 1
ATOM 669 C C . THR A 1 87 ? -3.050 8.762 -23.439 1.00 44.34 87 THR A C 1
ATOM 671 O O . THR A 1 87 ? -3.452 9.918 -23.359 1.00 44.34 87 THR A O 1
ATOM 674 N N . PHE A 1 88 ? -3.408 7.847 -22.537 1.00 53.69 88 PHE A N 1
ATOM 675 C CA . PHE A 1 88 ? -4.367 8.079 -21.451 1.00 53.69 88 PHE A CA 1
ATOM 676 C C . PHE A 1 88 ? -3.831 7.763 -20.045 1.00 53.69 88 PHE A C 1
ATOM 678 O O . PHE A 1 88 ? -4.601 7.879 -19.092 1.00 53.69 88 PHE A O 1
ATOM 685 N N . ILE A 1 89 ? -2.553 7.389 -19.921 1.00 49.22 89 ILE A N 1
ATOM 686 C CA . ILE A 1 89 ? -1.814 7.316 -18.649 1.00 49.22 89 ILE A CA 1
ATOM 687 C C . ILE A 1 89 ? -0.873 8.522 -18.601 1.00 49.22 89 ILE A C 1
ATOM 689 O O . ILE A 1 89 ? -0.838 9.199 -17.552 1.00 49.22 89 ILE A O 1
#

Foldseek 3Di:
DDEDACQPPVVCVVVVVCVVLVPFQADEEQEDQQQCPPNPGRPGPVSQVVSVVVLCCCCVVVVDDPSNYHYYYYRPDYPPVVVVPPPPD

Secondary structure (DSSP, 8-state):
-EEEEHHHHGGGHHHHHHHHHTT----EEEEE--SSBTTTB--GGGGGHHHHHHHHHHHHHH---GGGEEEEEEE-----HHHHH-TT-

pLDDT: mean 76.51, std 10.59, range [44.34, 93.62]

InterPro domains:
  IPR001891 Malic oxidoreductase [PR00072] (26-55)
  IPR001891 Malic oxidoreductase [PR00072] (62-84)
  IPR012301 Malic enzyme, N-terminal domain [PF00390] (8-85)
  IPR012301 Malic enzyme, N-terminal domain [SM01274] (1-89)
  IPR037062 Malic enzyme, N-terminal domain superfamily [G3DSA:3.40.50.10380] (2-89)
  IPR046346 Aminoacid dehydrogenase-like, N-terminal domain superfamily [SSF53223] (6-85)

Sequence (89 aa):
MQYFYLFDRQDQIEQELRNVANGRDIRLIVVTDAEGILGIGDWGVDGVDIAIGKLIVYTAAAGINPSQVLPVSLDVGTNNEQLLRMTFI

Radius of gyration: 14.23 Å; Cα contacts (8 Å, |Δi|>4): 126; chains: 1; bounding box: 21×30×39 Å

Mean predicted aligned error: 7.59 Å